Protein AF-A0A6V7JAU6-F1 (afdb_monomer_lite)

Radius of gyration: 15.62 Å; chains: 1; bounding box: 40×28×35 Å

Sequence (64 aa):
MVLMGVVTLLFFPICGLTAFHVVLIFRGRTTNEQVTGKFNGGYNPFSRGCMRNCCYTHFGPRYP

Structure (mmCIF, N/CA/C/O backbone):
data_AF-A0A6V7JAU6-F1
#
_entry.id   AF-A0A6V7JAU6-F1
#
loop_
_atom_site.group_PDB
_atom_site.id
_atom_site.type_symbol
_atom_site.label_atom_id
_atom_site.label_alt_id
_atom_site.label_comp_id
_atom_site.label_asym_id
_atom_site.label_entity_id
_atom_site.label_seq_id
_atom_site.pdbx_PDB_ins_code
_atom_site.Cartn_x
_atom_site.Cartn_y
_atom_site.Cartn_z
_atom_site.occupancy
_atom_site.B_iso_or_equiv
_atom_site.auth_seq_id
_atom_site.auth_comp_id
_atom_site.auth_asym_id
_atom_site.auth_atom_id
_atom_site.pdbx_PDB_model_num
ATOM 1 N N . MET A 1 1 ? -25.115 -1.333 21.276 1.00 81.62 1 MET A N 1
ATOM 2 C CA . MET A 1 1 ? -24.660 0.007 20.831 1.00 81.62 1 MET A CA 1
ATOM 3 C C . MET A 1 1 ? -23.145 0.174 20.925 1.00 81.62 1 MET A C 1
ATOM 5 O O . MET A 1 1 ? -22.547 0.466 19.901 1.00 81.62 1 MET A O 1
ATOM 9 N N . VAL A 1 2 ? -22.508 -0.105 22.070 1.00 96.25 2 VAL A N 1
ATOM 10 C CA . VAL A 1 2 ? -21.040 0.017 22.230 1.00 96.25 2 VAL A CA 1
ATOM 11 C C . VAL A 1 2 ? -20.247 -0.830 21.222 1.00 96.25 2 VAL A C 1
ATOM 13 O O . VAL A 1 2 ? -19.389 -0.292 20.534 1.00 96.25 2 VAL A O 1
ATOM 16 N N . LEU A 1 3 ? -20.582 -2.117 21.057 1.00 96.75 3 LEU A N 1
ATOM 17 C CA . LEU A 1 3 ? -19.883 -3.008 20.116 1.00 96.75 3 LEU A CA 1
ATOM 18 C C . LEU A 1 3 ? -19.910 -2.482 18.672 1.00 96.75 3 LEU A C 1
ATOM 20 O O . LEU A 1 3 ? -18.874 -2.404 18.024 1.00 96.75 3 LEU A O 1
ATOM 24 N N . MET A 1 4 ? -21.087 -2.069 18.195 1.00 96.56 4 MET A N 1
ATOM 25 C CA . MET A 1 4 ? -21.246 -1.511 16.849 1.00 96.56 4 MET A CA 1
ATOM 26 C C . MET A 1 4 ? -20.442 -0.218 16.677 1.00 96.56 4 MET A C 1
ATOM 28 O O . MET A 1 4 ? -19.823 -0.021 15.639 1.00 96.56 4 MET A O 1
ATOM 32 N N . GLY A 1 5 ? -20.405 0.637 17.706 1.00 97.25 5 GLY A N 1
ATOM 33 C CA . GLY A 1 5 ? -19.589 1.852 17.701 1.00 97.25 5 GLY A CA 1
ATOM 34 C C . GLY A 1 5 ? -18.091 1.556 17.582 1.00 97.25 5 GLY A C 1
ATOM 35 O O . GLY A 1 5 ? -17.414 2.162 16.756 1.00 97.25 5 GLY A O 1
ATOM 36 N N . VAL A 1 6 ? -17.585 0.584 18.348 1.00 97.50 6 VAL A N 1
ATOM 37 C CA . VAL A 1 6 ? -16.172 0.165 18.301 1.00 97.50 6 VAL A CA 1
ATOM 38 C C . VAL A 1 6 ? -15.814 -0.438 16.941 1.00 97.50 6 VAL A C 1
ATOM 40 O O . VAL A 1 6 ? -14.784 -0.084 16.374 1.00 97.50 6 VAL A O 1
ATOM 43 N N . VAL A 1 7 ? -16.672 -1.301 16.387 1.00 97.88 7 VAL A N 1
ATOM 44 C CA . VAL A 1 7 ? -16.454 -1.907 15.062 1.00 97.88 7 VAL A CA 1
ATOM 45 C C . VAL A 1 7 ? -16.350 -0.831 13.984 1.00 97.88 7 VAL A C 1
ATOM 47 O O . VAL A 1 7 ? -15.388 -0.831 13.222 1.00 97.88 7 VAL A O 1
ATOM 50 N N . THR A 1 8 ? -17.289 0.116 13.949 1.00 96.44 8 THR A N 1
ATOM 51 C CA . THR A 1 8 ? -17.277 1.197 12.955 1.00 96.44 8 THR A CA 1
ATOM 52 C C . THR A 1 8 ? -16.056 2.103 13.114 1.00 96.44 8 THR A C 1
ATOM 54 O O . THR A 1 8 ? -15.427 2.451 12.119 1.00 96.44 8 THR A O 1
ATOM 57 N N . LEU A 1 9 ? -15.668 2.440 14.350 1.00 97.25 9 LEU A N 1
ATOM 58 C CA . LEU A 1 9 ? -14.479 3.254 14.620 1.00 97.25 9 LEU A CA 1
ATOM 59 C C . LEU A 1 9 ? -13.195 2.589 14.109 1.00 97.25 9 LEU A C 1
ATOM 61 O O . LEU A 1 9 ? -12.361 3.261 13.509 1.00 97.25 9 LEU A O 1
ATOM 65 N N . LEU A 1 10 ? -13.037 1.283 14.336 1.00 97.62 10 LEU A N 1
ATOM 66 C CA . LEU A 1 10 ? -11.856 0.530 13.907 1.00 97.62 10 LEU A CA 1
ATOM 67 C C . LEU A 1 10 ? -11.872 0.207 12.409 1.00 97.62 10 LEU A C 1
ATOM 69 O O . LEU A 1 10 ? -10.812 0.075 11.802 1.00 97.62 10 LEU A O 1
ATOM 73 N N . PHE A 1 11 ? -13.047 0.118 11.788 1.00 97.56 11 PHE A N 1
ATOM 74 C CA . PHE A 1 11 ? -13.175 -0.178 10.364 1.00 97.56 11 PHE A CA 1
ATOM 75 C C . PHE A 1 11 ? -12.467 0.863 9.486 1.00 97.56 11 PHE A C 1
ATOM 77 O O . PHE A 1 11 ? -11.713 0.494 8.588 1.00 97.56 11 PHE A O 1
ATOM 84 N N . PHE A 1 12 ? -12.633 2.157 9.779 1.00 96.88 12 PHE A N 1
ATOM 85 C CA . PHE A 1 12 ? -12.005 3.237 9.007 1.00 96.88 12 PHE A CA 1
ATOM 86 C C . PHE A 1 12 ? -10.468 3.131 8.911 1.00 96.88 12 PHE A C 1
ATOM 88 O O . PHE A 1 12 ? -9.952 3.099 7.788 1.00 96.88 12 PHE A O 1
ATOM 95 N N . PRO A 1 13 ? -9.704 3.046 10.021 1.00 96.75 13 PRO A N 1
ATOM 96 C CA . PRO A 1 13 ? -8.253 2.899 9.946 1.00 96.75 13 PRO A CA 1
ATOM 97 C C . PRO A 1 13 ? -7.824 1.550 9.354 1.00 96.75 13 PRO A C 1
ATOM 99 O O . PRO A 1 13 ? -6.820 1.506 8.643 1.00 96.75 13 PRO A O 1
ATOM 102 N N . ILE A 1 14 ? -8.585 0.469 9.577 1.00 98.19 14 ILE A N 1
ATOM 103 C CA . ILE A 1 14 ? -8.297 -0.840 8.971 1.00 98.19 14 ILE A CA 1
ATOM 104 C C . ILE A 1 14 ? -8.387 -0.747 7.445 1.00 98.19 14 ILE A C 1
ATOM 106 O O . ILE A 1 14 ? -7.441 -1.135 6.763 1.00 98.19 14 ILE A O 1
ATOM 110 N N . CYS A 1 15 ? -9.460 -0.170 6.898 1.00 98.19 15 CYS A N 1
ATOM 111 C CA . CYS A 1 15 ? -9.608 0.015 5.454 1.00 98.19 15 CYS A CA 1
ATOM 112 C C . CYS A 1 15 ? -8.469 0.844 4.852 1.00 98.19 15 CYS A C 1
ATOM 114 O O . CYS A 1 15 ? -7.930 0.474 3.807 1.00 98.19 15 CYS A O 1
ATOM 116 N N . GLY A 1 16 ? -8.075 1.936 5.516 1.00 97.50 16 GLY A N 1
ATOM 117 C CA . GLY A 1 16 ? -6.960 2.773 5.071 1.00 97.50 16 GLY A CA 1
ATOM 118 C C . GLY A 1 16 ? -5.636 2.007 5.030 1.00 97.50 16 GLY A C 1
ATOM 119 O O . GLY A 1 16 ? -4.923 2.050 4.026 1.00 97.50 16 GLY A O 1
ATOM 120 N N . LEU A 1 17 ? -5.333 1.248 6.085 1.00 97.81 17 LEU A N 1
ATOM 121 C CA . LEU A 1 17 ? -4.123 0.434 6.160 1.00 97.81 17 LEU A CA 1
ATOM 122 C C . LEU A 1 17 ? -4.127 -0.692 5.116 1.00 97.81 17 LEU A C 1
ATOM 124 O O . LEU A 1 17 ? -3.122 -0.908 4.438 1.00 97.81 17 LEU A O 1
ATOM 128 N N . THR A 1 18 ? -5.259 -1.377 4.930 1.00 97.88 18 THR A N 1
ATOM 129 C CA . THR A 1 18 ? -5.403 -2.413 3.900 1.00 97.88 18 THR A CA 1
ATOM 130 C C . THR A 1 18 ? -5.164 -1.836 2.510 1.00 97.88 18 THR A C 1
ATOM 132 O O . THR A 1 18 ? -4.352 -2.379 1.764 1.00 97.88 18 THR A O 1
ATOM 135 N N . ALA A 1 19 ? -5.800 -0.712 2.169 1.00 97.81 19 ALA A N 1
ATOM 136 C CA . ALA A 1 19 ? -5.604 -0.063 0.875 1.00 97.81 19 ALA A CA 1
ATOM 137 C C . ALA A 1 19 ? -4.141 0.354 0.663 1.00 97.81 19 ALA A C 1
ATOM 139 O O . ALA A 1 19 ? -3.571 0.107 -0.402 1.00 97.81 19 ALA A O 1
ATOM 140 N N . PHE A 1 20 ? -3.504 0.916 1.694 1.00 97.81 20 PHE A N 1
ATOM 141 C CA . PHE A 1 20 ? -2.086 1.262 1.660 1.00 97.81 20 PHE A CA 1
ATOM 142 C C . PHE A 1 20 ? -1.212 0.041 1.339 1.00 97.81 20 PHE A C 1
ATOM 144 O O . PHE A 1 20 ? -0.406 0.085 0.410 1.00 97.81 20 PHE A O 1
ATOM 151 N N . HIS A 1 21 ? -1.412 -1.080 2.035 1.00 97.38 21 HIS A N 1
ATOM 152 C CA . HIS A 1 21 ? -0.644 -2.301 1.788 1.00 97.38 21 HIS A CA 1
ATOM 153 C C . HIS A 1 21 ? -0.934 -2.942 0.428 1.00 97.38 21 HIS A C 1
ATOM 155 O O . HIS A 1 21 ? -0.011 -3.446 -0.207 1.00 97.38 21 HIS A O 1
ATOM 161 N N . VAL A 1 22 ? -2.170 -2.879 -0.066 1.00 97.12 22 VAL A N 1
ATOM 162 C CA . VAL A 1 22 ? -2.509 -3.344 -1.420 1.00 97.12 22 VAL A CA 1
ATOM 163 C C . VAL A 1 22 ? -1.706 -2.569 -2.474 1.00 97.12 22 VAL A C 1
ATOM 165 O O . VAL A 1 22 ? -1.122 -3.170 -3.377 1.00 97.12 22 VAL A O 1
ATOM 168 N N . VAL A 1 23 ? -1.576 -1.247 -2.323 1.00 96.19 23 VAL A N 1
ATOM 169 C CA . VAL A 1 23 ? -0.735 -0.421 -3.209 1.00 96.19 23 VAL A CA 1
ATOM 170 C C . VAL A 1 23 ? 0.742 -0.818 -3.118 1.00 96.19 23 VAL A C 1
ATOM 172 O O . VAL A 1 23 ? 1.429 -0.873 -4.142 1.00 96.19 23 VAL A O 1
ATOM 175 N N . LEU A 1 24 ? 1.241 -1.113 -1.917 1.00 96.50 24 LEU A N 1
ATOM 176 C CA . LEU A 1 24 ? 2.615 -1.579 -1.720 1.00 96.50 24 LEU A CA 1
ATOM 177 C C . LEU A 1 24 ? 2.889 -2.903 -2.443 1.00 96.50 24 LEU A C 1
ATOM 179 O O . LEU A 1 24 ? 3.898 -3.008 -3.147 1.00 96.50 24 LEU A O 1
ATOM 183 N N . ILE A 1 25 ? 1.967 -3.865 -2.337 1.00 96.56 25 ILE A N 1
ATOM 184 C CA . ILE A 1 25 ? 2.048 -5.161 -3.021 1.00 96.56 25 ILE A CA 1
ATOM 185 C C . ILE A 1 25 ? 2.131 -4.944 -4.528 1.00 96.56 25 ILE A C 1
ATOM 187 O O . ILE A 1 25 ? 3.081 -5.397 -5.160 1.00 96.56 25 ILE A O 1
ATOM 191 N N . PHE A 1 26 ? 1.210 -4.174 -5.112 1.00 95.19 26 PHE A N 1
ATOM 192 C CA . PHE A 1 26 ? 1.225 -3.912 -6.552 1.00 95.19 26 PHE A CA 1
ATOM 193 C C . PHE A 1 26 ? 2.524 -3.250 -7.027 1.00 95.19 26 PHE A C 1
ATOM 195 O O . PHE A 1 26 ? 3.024 -3.554 -8.113 1.00 95.19 26 PHE A O 1
ATOM 202 N N . ARG A 1 27 ? 3.130 -2.390 -6.205 1.00 93.06 27 ARG A N 1
ATOM 203 C CA . ARG A 1 27 ? 4.393 -1.707 -6.527 1.00 93.06 27 ARG A CA 1
ATOM 204 C C . ARG A 1 27 ? 5.644 -2.531 -6.205 1.00 93.06 27 ARG A C 1
ATOM 206 O O . ARG A 1 27 ? 6.745 -2.078 -6.532 1.00 93.06 27 ARG A O 1
ATOM 213 N N . GLY A 1 28 ? 5.491 -3.700 -5.582 1.00 94.25 28 GLY A N 1
ATOM 214 C CA . GLY A 1 28 ? 6.598 -4.546 -5.141 1.00 94.25 28 GLY A CA 1
ATOM 215 C C . GLY A 1 28 ? 7.503 -3.828 -4.140 1.00 94.25 28 GLY A C 1
ATOM 216 O O . GLY A 1 28 ? 8.722 -3.878 -4.282 1.00 94.25 28 GLY A O 1
ATOM 217 N N . ARG A 1 29 ? 6.917 -3.076 -3.200 1.00 94.62 29 ARG A N 1
ATOM 218 C CA . ARG A 1 29 ? 7.642 -2.302 -2.180 1.00 94.62 29 ARG A CA 1
ATOM 219 C C . ARG A 1 29 ? 7.214 -2.724 -0.783 1.00 94.62 29 ARG A C 1
ATOM 221 O O . ARG A 1 29 ? 6.059 -3.069 -0.561 1.00 94.62 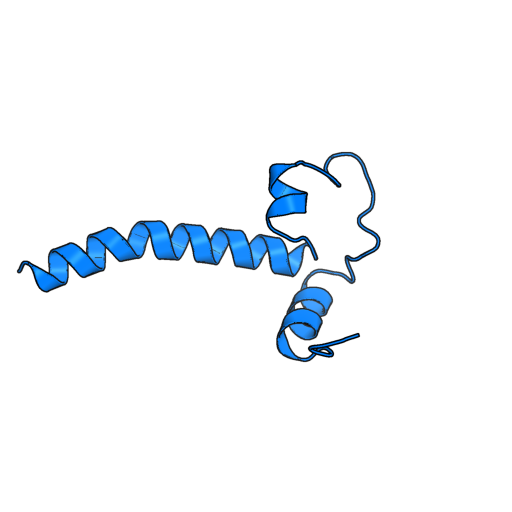29 ARG A O 1
ATOM 228 N N . THR A 1 30 ? 8.124 -2.625 0.174 1.00 95.25 30 THR A N 1
ATOM 229 C CA . THR A 1 30 ? 7.803 -2.724 1.604 1.00 95.25 30 THR A CA 1
ATOM 230 C 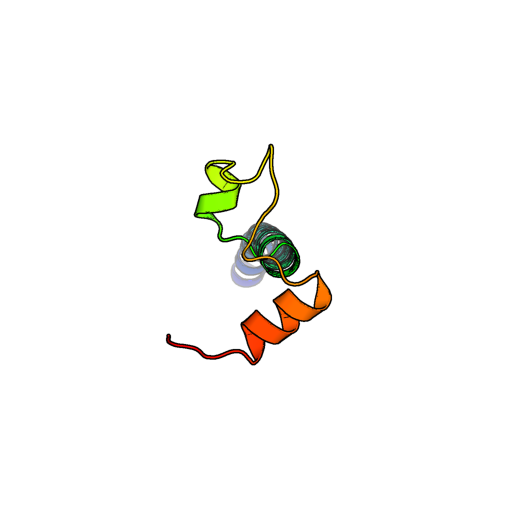C . THR A 1 30 ? 7.384 -1.364 2.174 1.00 95.25 30 THR A C 1
ATOM 232 O O . THR A 1 30 ? 7.646 -0.315 1.578 1.00 95.25 30 THR A O 1
ATOM 235 N N . THR A 1 31 ? 6.761 -1.352 3.358 1.00 96.50 31 THR A N 1
ATOM 236 C CA . THR A 1 31 ? 6.391 -0.101 4.046 1.00 96.50 31 THR A CA 1
ATOM 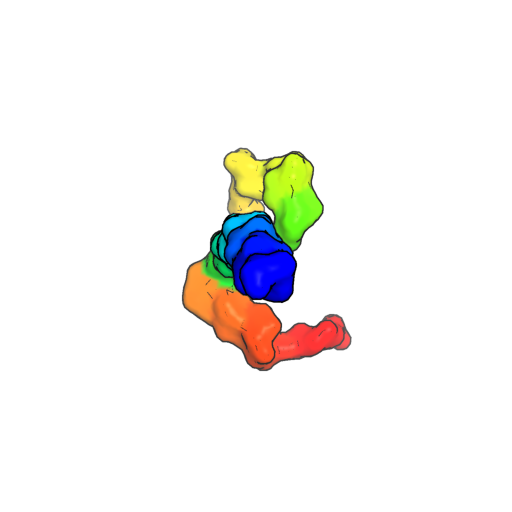237 C C . THR A 1 31 ? 7.605 0.787 4.296 1.00 96.50 31 THR A C 1
ATOM 239 O O . THR A 1 31 ? 7.551 1.979 4.011 1.00 96.50 31 THR A O 1
ATOM 242 N N . ASN A 1 32 ? 8.721 0.207 4.750 1.00 96.50 32 ASN A N 1
ATOM 243 C CA . ASN A 1 32 ? 9.957 0.952 4.994 1.00 96.50 32 ASN A CA 1
ATOM 244 C C . ASN A 1 32 ? 10.454 1.639 3.720 1.00 96.50 32 ASN A C 1
ATOM 246 O O . ASN A 1 32 ? 10.807 2.812 3.750 1.00 96.50 32 ASN A O 1
ATOM 250 N N . GLU A 1 33 ? 10.430 0.948 2.582 1.00 95.56 33 GLU A N 1
ATOM 251 C CA . GLU A 1 33 ? 10.874 1.505 1.300 1.00 95.56 33 GLU A CA 1
ATOM 252 C C . GLU A 1 33 ? 9.959 2.620 0.783 1.00 95.56 33 GLU A C 1
ATOM 254 O O . GLU A 1 33 ? 10.434 3.537 0.113 1.00 95.56 33 GLU A O 1
ATOM 259 N N . GLN A 1 34 ? 8.664 2.566 1.103 1.00 95.06 34 GLN A N 1
ATOM 260 C CA . GLN A 1 34 ? 7.724 3.640 0.789 1.00 95.06 34 GLN A CA 1
ATOM 261 C C . GLN A 1 34 ? 7.916 4.851 1.708 1.00 95.06 34 GLN A C 1
ATOM 263 O O . GLN A 1 34 ? 7.999 5.971 1.213 1.00 95.06 34 GLN A O 1
ATOM 268 N N . VAL A 1 35 ? 8.006 4.635 3.025 1.00 94.88 35 VAL A N 1
ATOM 269 C CA . VAL A 1 35 ? 8.138 5.708 4.027 1.00 94.88 35 VAL A CA 1
ATOM 270 C C . VAL A 1 35 ? 9.479 6.428 3.899 1.00 94.88 35 VAL A C 1
ATOM 272 O O . VAL A 1 35 ? 9.534 7.648 3.989 1.00 94.88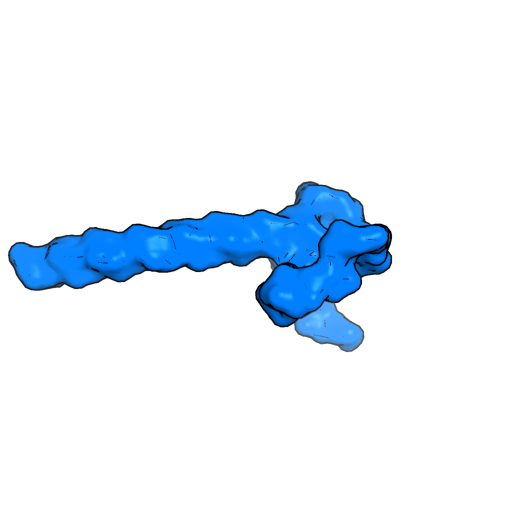 35 VAL A O 1
ATOM 275 N N . THR A 1 36 ? 10.555 5.692 3.623 1.00 95.06 36 THR A N 1
ATOM 276 C CA . THR A 1 36 ? 11.891 6.275 3.401 1.00 95.06 36 THR A CA 1
ATOM 277 C C . THR A 1 36 ? 12.086 6.804 1.980 1.00 95.06 36 THR A C 1
ATOM 279 O O . THR A 1 36 ? 13.111 7.409 1.685 1.00 95.06 36 THR A O 1
ATOM 282 N N . GLY A 1 37 ? 11.132 6.568 1.074 1.00 93.44 37 GLY A N 1
ATOM 283 C CA . GLY A 1 37 ? 11.220 7.028 -0.308 1.00 93.44 37 GLY A CA 1
ATOM 284 C C . GLY A 1 37 ? 12.354 6.395 -1.118 1.00 93.44 37 GLY A C 1
ATOM 285 O O . GLY A 1 37 ? 12.771 6.978 -2.119 1.00 93.44 37 GLY A O 1
ATOM 286 N N . LYS A 1 38 ? 12.823 5.195 -0.742 1.00 90.88 38 LYS A N 1
ATOM 287 C CA . LYS A 1 38 ? 13.984 4.499 -1.341 1.00 90.88 38 LYS A CA 1
ATOM 288 C C . LYS A 1 38 ? 13.936 4.409 -2.872 1.00 90.88 38 LYS A C 1
ATOM 290 O O . LYS A 1 38 ? 14.970 4.386 -3.527 1.00 90.88 38 LYS A O 1
ATOM 295 N N . PHE A 1 39 ? 12.734 4.379 -3.448 1.00 90.38 39 PHE A N 1
ATOM 296 C CA . PHE A 1 39 ? 12.513 4.287 -4.894 1.00 90.38 39 PHE A CA 1
ATOM 297 C C . PHE A 1 39 ? 11.672 5.452 -5.454 1.00 90.38 39 PHE A C 1
ATOM 299 O O . PHE A 1 39 ? 10.947 5.272 -6.432 1.00 90.38 39 PHE A O 1
ATOM 306 N N . ASN A 1 40 ? 11.666 6.630 -4.824 1.00 86.19 40 ASN A N 1
ATOM 307 C CA . ASN A 1 40 ? 10.893 7.778 -5.329 1.00 86.19 40 ASN A CA 1
ATOM 308 C C . ASN A 1 40 ? 11.511 8.424 -6.578 1.00 86.19 40 ASN A C 1
ATOM 310 O O . ASN A 1 40 ? 10.774 8.987 -7.379 1.00 86.19 40 ASN A O 1
ATOM 314 N N . GLY A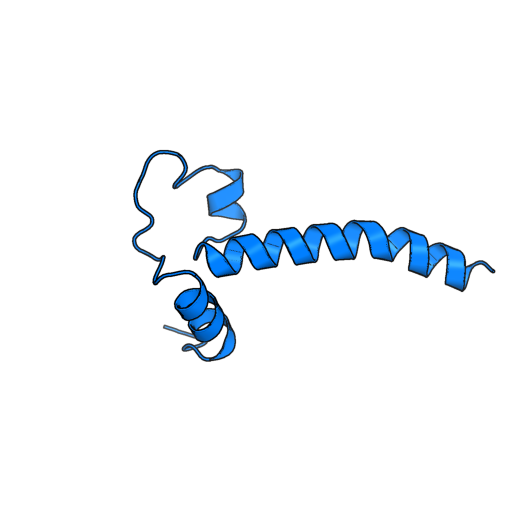 1 41 ? 12.825 8.295 -6.774 1.00 83.00 41 GLY A N 1
ATOM 315 C CA . GLY A 1 41 ? 13.542 8.852 -7.928 1.00 83.00 41 GLY A CA 1
ATOM 316 C C . GLY A 1 41 ? 14.068 7.821 -8.929 1.00 83.00 41 GLY A C 1
ATOM 317 O O . GLY A 1 41 ? 14.844 8.188 -9.803 1.00 83.00 41 GLY A O 1
ATOM 318 N N . GLY A 1 42 ? 13.718 6.534 -8.802 1.00 84.50 42 GLY A N 1
ATOM 319 C CA . GLY A 1 42 ? 14.385 5.487 -9.579 1.00 84.50 42 GLY A CA 1
ATOM 320 C C . GLY A 1 42 ? 13.608 4.187 -9.752 1.00 84.50 42 GLY A C 1
ATOM 321 O O . GLY A 1 42 ? 12.532 3.976 -9.187 1.00 84.50 42 GLY A O 1
ATOM 322 N N . TYR A 1 43 ? 14.193 3.309 -10.565 1.00 89.06 43 TYR A N 1
ATOM 323 C CA . TYR A 1 43 ? 13.682 1.974 -10.852 1.00 89.06 43 TYR A CA 1
ATOM 324 C C . TYR A 1 43 ? 13.707 1.083 -9.600 1.00 89.06 43 TYR A C 1
ATOM 326 O O . TYR A 1 43 ? 14.691 1.060 -8.862 1.00 89.06 43 TYR A O 1
ATOM 334 N N . ASN A 1 44 ? 12.624 0.333 -9.372 1.00 92.38 44 ASN A N 1
ATOM 335 C CA . ASN A 1 44 ? 12.559 -0.681 -8.320 1.00 92.38 44 ASN A CA 1
ATOM 336 C C . ASN A 1 44 ? 12.936 -2.053 -8.914 1.00 92.38 44 ASN A C 1
ATOM 338 O O . ASN A 1 44 ? 12.084 -2.645 -9.584 1.00 92.38 44 ASN A O 1
ATOM 342 N N . PRO A 1 45 ? 14.141 -2.594 -8.644 1.00 92.88 45 PRO A N 1
ATOM 343 C CA . PRO A 1 45 ? 14.575 -3.878 -9.198 1.00 92.88 45 PRO A CA 1
ATOM 344 C C . PRO A 1 45 ? 13.764 -5.069 -8.677 1.00 92.88 45 PRO A C 1
ATOM 346 O O . PRO A 1 45 ? 13.780 -6.137 -9.283 1.00 92.88 45 PRO A O 1
ATOM 349 N N . PHE A 1 46 ? 13.031 -4.892 -7.576 1.00 91.88 46 PHE A N 1
ATOM 350 C CA . PHE A 1 46 ? 12.189 -5.929 -6.989 1.00 91.88 46 PHE A CA 1
ATOM 351 C C . PHE A 1 46 ? 10.783 -5.970 -7.599 1.00 91.88 46 PHE A C 1
ATOM 353 O O . PHE A 1 46 ? 10.070 -6.957 -7.415 1.00 91.88 46 PHE A O 1
ATOM 360 N N . SER A 1 47 ? 10.376 -4.933 -8.341 1.00 92.62 47 SER A N 1
ATOM 361 C CA . SER A 1 47 ? 9.071 -4.918 -8.998 1.00 92.62 47 SER A CA 1
ATOM 362 C C . SER A 1 47 ? 9.075 -5.811 -10.234 1.00 92.62 47 SER A C 1
ATOM 364 O O . SER A 1 47 ? 9.928 -5.712 -11.109 1.00 92.62 47 SER A O 1
ATOM 366 N N . ARG A 1 48 ? 8.064 -6.667 -10.330 1.00 91.75 48 ARG A N 1
ATOM 367 C CA . ARG A 1 48 ? 7.851 -7.630 -11.412 1.00 91.75 48 ARG A CA 1
ATOM 368 C C . ARG A 1 48 ? 6.646 -7.274 -12.290 1.00 91.75 48 ARG A C 1
ATOM 370 O O . ARG A 1 48 ? 6.256 -8.080 -13.133 1.00 91.75 48 ARG A O 1
ATOM 377 N N . GLY A 1 49 ? 6.060 -6.095 -12.073 1.00 91.50 49 GLY A N 1
ATOM 378 C CA . GLY A 1 49 ? 4.775 -5.664 -12.624 1.00 91.50 49 GLY A CA 1
ATOM 379 C C . GLY A 1 49 ? 3.618 -5.869 -11.640 1.00 91.50 49 GLY A C 1
ATOM 380 O O . GLY A 1 49 ? 3.677 -6.741 -10.780 1.00 91.50 49 GLY A O 1
ATOM 381 N N . CYS A 1 50 ? 2.555 -5.071 -11.785 1.00 90.88 50 CYS A N 1
ATOM 382 C CA . CYS A 1 50 ? 1.439 -4.971 -10.834 1.00 90.88 50 CYS A CA 1
ATOM 383 C C . CYS A 1 50 ? 0.840 -6.338 -10.443 1.00 90.88 50 CYS A C 1
ATOM 385 O O . CYS A 1 50 ? 0.953 -6.769 -9.295 1.00 90.88 50 CYS A O 1
ATOM 387 N N . MET A 1 51 ? 0.286 -7.070 -11.416 1.00 92.75 51 MET A N 1
ATOM 388 C CA . MET A 1 51 ? -0.346 -8.372 -11.166 1.00 92.75 51 MET A CA 1
ATOM 389 C C . MET A 1 51 ? 0.668 -9.437 -10.731 1.00 92.75 51 MET A C 1
ATOM 391 O O . MET A 1 51 ? 0.400 -10.232 -9.835 1.00 92.75 51 MET A O 1
ATOM 395 N N . ARG A 1 52 ? 1.868 -9.431 -11.326 1.00 93.75 52 ARG A N 1
ATOM 396 C CA . ARG A 1 52 ? 2.904 -10.426 -11.022 1.00 93.75 52 ARG A CA 1
ATOM 397 C C . ARG A 1 52 ? 3.459 -10.255 -9.611 1.00 93.75 52 ARG A C 1
ATOM 399 O O . ARG A 1 52 ? 3.787 -11.255 -8.986 1.00 93.75 52 ARG A O 1
ATOM 406 N N . ASN A 1 53 ? 3.521 -9.027 -9.097 1.00 95.38 53 ASN A N 1
ATOM 407 C CA . ASN A 1 53 ? 3.853 -8.766 -7.700 1.00 95.38 53 ASN A CA 1
ATOM 408 C C . ASN A 1 53 ? 2.776 -9.326 -6.767 1.00 95.38 53 ASN A C 1
ATOM 410 O O . ASN A 1 53 ? 3.119 -10.015 -5.817 1.00 95.38 53 ASN A O 1
ATOM 414 N N . CYS A 1 54 ? 1.492 -9.118 -7.079 1.00 93.94 54 CYS A N 1
ATOM 415 C CA . CYS A 1 54 ? 0.389 -9.679 -6.294 1.00 93.94 54 CYS A CA 1
ATOM 416 C C . CYS A 1 54 ? 0.450 -11.216 -6.238 1.00 93.94 54 CYS A C 1
ATOM 418 O O . CYS A 1 54 ? 0.485 -11.801 -5.154 1.00 93.94 54 CYS A O 1
ATOM 420 N N . CYS A 1 55 ? 0.575 -11.874 -7.396 1.00 94.31 55 CYS A N 1
ATOM 421 C CA . CYS A 1 55 ? 0.724 -13.328 -7.455 1.00 94.31 55 CYS A CA 1
ATOM 422 C C . CYS A 1 55 ? 1.989 -13.805 -6.733 1.00 94.31 55 CYS A C 1
ATOM 424 O O . CYS A 1 55 ? 1.952 -14.820 -6.048 1.00 94.31 55 CYS A O 1
ATOM 426 N N . TYR A 1 56 ? 3.102 -13.079 -6.854 1.00 92.94 56 TYR A N 1
ATOM 427 C CA . TYR A 1 56 ? 4.342 -13.439 -6.173 1.00 92.94 56 TYR A CA 1
ATOM 428 C C . TYR A 1 56 ? 4.248 -13.280 -4.652 1.00 92.94 56 TYR A C 1
ATOM 430 O O . TYR A 1 56 ? 4.791 -14.100 -3.924 1.00 92.94 56 TYR A O 1
ATOM 438 N N . THR A 1 57 ? 3.532 -12.278 -4.146 1.00 92.81 57 THR A N 1
ATOM 439 C CA . THR A 1 57 ? 3.311 -12.120 -2.704 1.00 92.81 57 THR A CA 1
ATOM 440 C C . THR A 1 57 ? 2.439 -13.239 -2.130 1.00 92.81 57 THR A C 1
ATOM 442 O O . THR A 1 57 ? 2.690 -13.684 -1.013 1.00 92.81 57 THR A O 1
ATOM 445 N N . HIS A 1 58 ? 1.437 -13.719 -2.873 1.00 92.25 58 HIS A N 1
ATOM 446 C CA . HIS A 1 58 ? 0.530 -14.770 -2.395 1.00 92.25 58 HIS A CA 1
ATOM 447 C C . HIS A 1 58 ? 1.040 -16.198 -2.620 1.00 92.25 58 HIS A C 1
ATOM 449 O O . HIS A 1 58 ? 0.832 -17.057 -1.764 1.00 92.25 58 HIS A O 1
ATOM 455 N N . PHE A 1 59 ? 1.691 -16.453 -3.755 1.00 93.50 59 PHE A N 1
ATOM 456 C CA . PHE A 1 59 ? 2.076 -17.795 -4.208 1.00 93.50 59 PHE A CA 1
ATOM 457 C C . PHE A 1 59 ? 3.588 -17.968 -4.392 1.00 93.50 59 PHE A C 1
ATOM 459 O O . PHE A 1 59 ? 4.039 -19.023 -4.832 1.00 93.50 59 PHE A O 1
ATOM 466 N N . GLY A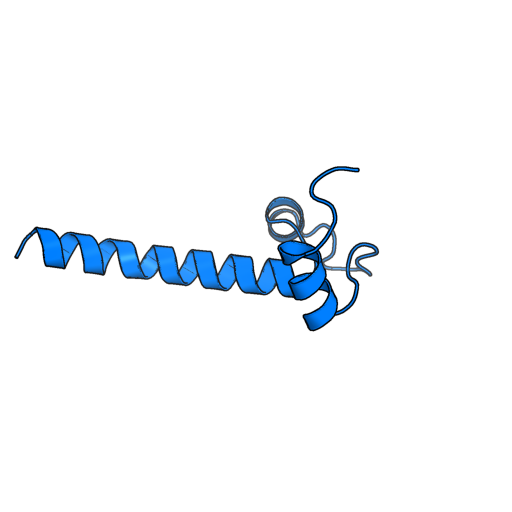 1 60 ? 4.382 -16.935 -4.110 1.00 89.44 60 GLY A N 1
ATOM 467 C CA . GLY A 1 60 ? 5.835 -17.013 -4.185 1.00 89.44 60 GLY A CA 1
ATOM 468 C C . GLY A 1 60 ? 6.454 -17.786 -3.015 1.00 89.44 60 GLY A C 1
ATOM 469 O O . GLY A 1 60 ? 5.776 -18.111 -2.036 1.00 89.44 60 GLY A O 1
ATOM 470 N N . PRO A 1 61 ? 7.763 -18.069 -3.096 1.00 88.81 61 PRO A N 1
ATOM 471 C CA . PRO A 1 61 ? 8.502 -18.699 -2.011 1.00 88.81 61 PRO A CA 1
ATOM 472 C C . PRO A 1 61 ? 8.422 -17.838 -0.743 1.00 88.81 61 PRO A C 1
ATOM 474 O O . PRO A 1 61 ? 8.633 -16.626 -0.795 1.00 88.81 61 PRO A O 1
ATOM 477 N N . ARG A 1 62 ? 8.123 -18.464 0.403 1.00 77.06 62 ARG A N 1
ATOM 478 C CA . ARG A 1 62 ? 8.058 -17.782 1.712 1.00 77.06 62 ARG A CA 1
ATOM 479 C C . ARG A 1 62 ? 9.431 -17.493 2.323 1.00 77.06 62 ARG A C 1
ATOM 481 O O . ARG A 1 62 ? 9.524 -16.674 3.233 1.00 77.06 62 ARG A O 1
ATOM 488 N N . TYR A 1 63 ? 10.463 -18.160 1.827 1.00 76.50 63 TYR A N 1
ATOM 489 C CA . TYR A 1 63 ? 11.836 -18.084 2.305 1.00 76.50 63 TYR A CA 1
ATOM 490 C C . TYR A 1 63 ? 12.765 -17.990 1.086 1.00 76.50 63 TYR A C 1
ATOM 492 O O . TYR A 1 63 ? 12.353 -18.426 0.004 1.00 76.50 63 TYR A O 1
ATOM 500 N N . PRO A 1 64 ? 13.960 -17.391 1.232 1.00 59.44 64 PRO A N 1
ATOM 501 C CA . PRO A 1 64 ? 15.015 -17.538 0.235 1.00 59.44 64 PRO A CA 1
ATOM 502 C C . PRO A 1 64 ? 15.377 -19.010 0.004 1.00 59.44 64 PRO A C 1
ATOM 504 O O . PRO A 1 64 ? 15.253 -19.810 0.961 1.00 59.44 64 PRO A O 1
#

Foldseek 3Di:
DVVVVVCVVVVVVVVVVVVVVLVCQQQQHDPCCVVVVVDVPHDDPRHPHRVVSVCCVVPNDPDD

Organism: NCBI:txid1563983

pLDDT: mean 93.05, std 6.34, range [59.44, 98.19]

Secondary structure (DSSP, 8-state):
-HHHHHHHHHHHHHHHHHHHHHHHHHHT--HHHHHTTTTSSS--TT---HHHHHHHHHHS-S--